Protein AF-A0A842Q5U8-F1 (afdb_monomer_lite)

Radius of gyration: 11.52 Å; chains: 1; bounding box: 30×22×31 Å

pLDDT: mean 85.07, std 10.36, range [54.16, 97.0]

Foldseek 3Di:
DDDDDLQAPDDAQDKDWDQPDPVDGFKIWIWGFHAQQDCAAPDPRNRRRTHIGTDDIGTPD

Structure (mmCIF, N/CA/C/O backbone):
data_AF-A0A842Q5U8-F1
#
_entry.id   AF-A0A842Q5U8-F1
#
loop_
_atom_site.group_PDB
_atom_site.id
_atom_site.type_symbol
_atom_site.label_atom_id
_atom_site.label_alt_id
_atom_site.label_comp_id
_atom_site.label_asym_id
_atom_site.label_entity_id
_atom_site.label_seq_id
_atom_site.pdbx_PDB_ins_code
_atom_site.Cartn_x
_atom_site.Cartn_y
_atom_site.Cartn_z
_atom_site.occupancy
_atom_site.B_iso_or_equiv
_atom_site.auth_seq_id
_atom_site.auth_comp_id
_atom_site.auth_asym_id
_atom_site.auth_atom_id
_atom_site.pdbx_PDB_model_num
ATOM 1 N N . MET A 1 1 ? -6.982 -10.212 -15.541 1.00 54.16 1 MET A N 1
ATOM 2 C CA . MET A 1 1 ? -6.700 -9.642 -14.207 1.00 54.16 1 MET A CA 1
ATOM 3 C C . MET A 1 1 ? -5.887 -10.662 -13.438 1.00 54.16 1 MET A C 1
ATOM 5 O O . MET A 1 1 ? -6.319 -11.805 -13.365 1.00 54.16 1 MET A O 1
ATOM 9 N N . GLN A 1 2 ? -4.705 -10.293 -12.953 1.00 68.69 2 GLN A N 1
ATOM 10 C CA . GLN A 1 2 ? -3.925 -11.167 -12.081 1.00 68.69 2 GLN A CA 1
ATOM 11 C C . GLN A 1 2 ? -4.297 -10.855 -10.634 1.00 68.69 2 GLN A C 1
ATOM 13 O O . GLN A 1 2 ? -4.371 -9.687 -10.263 1.00 68.69 2 GLN A O 1
ATOM 18 N N . LEU A 1 3 ? -4.578 -11.888 -9.843 1.00 75.38 3 LEU A N 1
ATOM 19 C CA . LEU A 1 3 ? -4.856 -11.715 -8.421 1.00 75.38 3 LEU A CA 1
ATOM 20 C C . LEU A 1 3 ? -3.586 -11.258 -7.696 1.00 75.38 3 LEU A C 1
ATOM 22 O O . LEU A 1 3 ? -2.473 -11.638 -8.073 1.00 75.38 3 LEU A O 1
ATOM 26 N N . ALA A 1 4 ? -3.763 -10.457 -6.648 1.00 73.38 4 ALA A N 1
ATOM 27 C CA . ALA A 1 4 ? -2.683 -10.154 -5.720 1.00 73.38 4 ALA A CA 1
ATOM 28 C C . ALA A 1 4 ? -2.199 -11.451 -5.043 1.00 73.38 4 ALA A C 1
ATOM 30 O O . ALA A 1 4 ? -2.990 -12.359 -4.784 1.00 73.38 4 ALA A O 1
ATOM 31 N N . SER A 1 5 ? -0.899 -11.542 -4.766 1.00 78.69 5 SER A N 1
ATOM 32 C CA . SER A 1 5 ? -0.276 -12.666 -4.058 1.00 78.69 5 SER A CA 1
ATOM 33 C C . SER A 1 5 ? 0.558 -12.109 -2.911 1.00 78.69 5 SER A C 1
ATOM 35 O O . SER A 1 5 ? 1.154 -11.047 -3.047 1.00 78.69 5 SER A O 1
ATOM 37 N N . LEU A 1 6 ? 0.589 -12.825 -1.788 1.00 76.06 6 LEU A N 1
ATOM 38 C CA . LEU A 1 6 ? 1.382 -12.446 -0.616 1.00 76.06 6 LEU A CA 1
ATOM 39 C C . LEU A 1 6 ? 2.888 -12.665 -0.822 1.00 76.06 6 LEU A C 1
ATOM 41 O O . LEU A 1 6 ? 3.689 -12.095 -0.088 1.00 76.06 6 LEU A O 1
ATOM 45 N N . ASP A 1 7 ? 3.267 -13.461 -1.822 1.00 81.25 7 ASP A N 1
ATOM 46 C CA . ASP A 1 7 ? 4.659 -13.801 -2.134 1.00 81.25 7 ASP A CA 1
ATOM 47 C C . ASP A 1 7 ? 5.329 -12.760 -3.039 1.00 81.25 7 ASP A C 1
ATOM 49 O O . ASP A 1 7 ? 6.532 -12.821 -3.288 1.00 81.25 7 ASP A O 1
ATOM 53 N N . ARG A 1 8 ? 4.555 -11.799 -3.557 1.00 82.81 8 ARG A N 1
ATOM 54 C CA . ARG A 1 8 ? 5.038 -10.766 -4.473 1.00 82.81 8 ARG A CA 1
ATOM 55 C C . ARG A 1 8 ? 4.496 -9.400 -4.079 1.00 82.81 8 ARG A C 1
ATOM 57 O O . ARG A 1 8 ? 3.324 -9.258 -3.758 1.00 82.81 8 ARG A O 1
ATOM 64 N N . ALA A 1 9 ? 5.334 -8.378 -4.170 1.00 83.19 9 ALA A N 1
ATOM 65 C CA . ALA A 1 9 ? 4.917 -7.020 -3.848 1.00 83.19 9 ALA A CA 1
ATOM 66 C C . ALA A 1 9 ? 3.910 -6.448 -4.865 1.00 83.19 9 ALA A C 1
ATOM 68 O O . ALA A 1 9 ? 3.018 -5.691 -4.499 1.00 83.19 9 ALA A O 1
ATOM 69 N N . GLY A 1 10 ? 4.043 -6.823 -6.138 1.00 86.56 10 GLY A N 1
ATOM 70 C CA . GLY A 1 10 ? 3.341 -6.178 -7.248 1.00 86.56 10 GLY A CA 1
ATOM 71 C C . GLY A 1 10 ? 4.311 -5.413 -8.146 1.00 86.56 10 GLY A C 1
ATOM 72 O O . GLY A 1 10 ? 5.526 -5.595 -8.054 1.00 86.56 10 GLY A O 1
ATOM 73 N N . ASN A 1 11 ? 3.763 -4.588 -9.030 1.00 90.12 11 ASN A N 1
ATOM 74 C CA . ASN A 1 11 ? 4.495 -3.799 -10.017 1.00 90.12 11 ASN A CA 1
ATOM 75 C C . ASN A 1 11 ? 4.421 -2.300 -9.708 1.00 90.12 11 ASN A C 1
ATOM 77 O O . ASN A 1 11 ? 3.569 -1.847 -8.947 1.00 90.12 11 ASN A O 1
ATOM 81 N N . VAL A 1 12 ? 5.289 -1.516 -10.353 1.00 91.50 12 VAL A N 1
ATOM 82 C CA . VAL A 1 12 ? 5.196 -0.049 -10.329 1.00 91.50 12 VAL A CA 1
ATOM 83 C C . VAL A 1 12 ? 3.810 0.400 -10.807 1.00 91.50 12 VAL A C 1
ATOM 85 O O . VAL A 1 12 ? 3.258 -0.178 -11.745 1.00 91.50 12 VAL A O 1
ATOM 88 N N . SER A 1 13 ? 3.260 1.420 -10.147 1.00 90.62 13 SER A N 1
ATOM 89 C CA . SER A 1 13 ? 1.903 1.952 -10.346 1.00 90.62 13 SER A CA 1
ATOM 90 C C . SER A 1 13 ? 0.753 1.037 -9.916 1.00 90.62 13 SER A C 1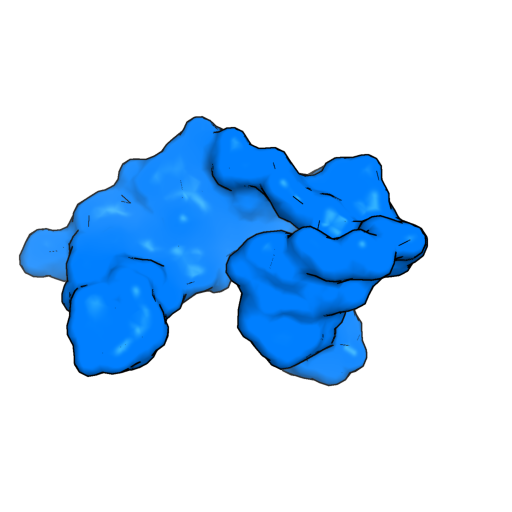
ATOM 92 O O . SER A 1 13 ? -0.413 1.399 -10.076 1.00 90.62 13 SER A O 1
ATOM 94 N N . GLU A 1 14 ? 1.046 -0.120 -9.317 1.00 91.69 14 GLU A N 1
ATOM 95 C CA . GLU A 1 14 ? 0.065 -0.843 -8.509 1.00 91.69 14 GLU A CA 1
ATOM 96 C C . GLU A 1 14 ? 0.018 -0.266 -7.086 1.00 91.69 14 GLU A C 1
ATOM 98 O O . GLU A 1 14 ? 0.958 0.376 -6.603 1.00 91.69 14 GLU A O 1
ATOM 103 N N . TYR A 1 15 ? -1.101 -0.501 -6.404 1.00 90.69 15 TYR A N 1
ATOM 104 C CA . TYR A 1 15 ? -1.362 0.038 -5.073 1.00 90.69 15 TYR A CA 1
ATOM 105 C C . TYR A 1 15 ? -1.399 -1.075 -4.031 1.00 90.69 15 TYR A C 1
ATOM 107 O O . TYR A 1 15 ? -1.921 -2.163 -4.280 1.00 90.69 15 TYR A O 1
ATOM 115 N N . VAL A 1 16 ? -0.903 -0.770 -2.836 1.00 89.38 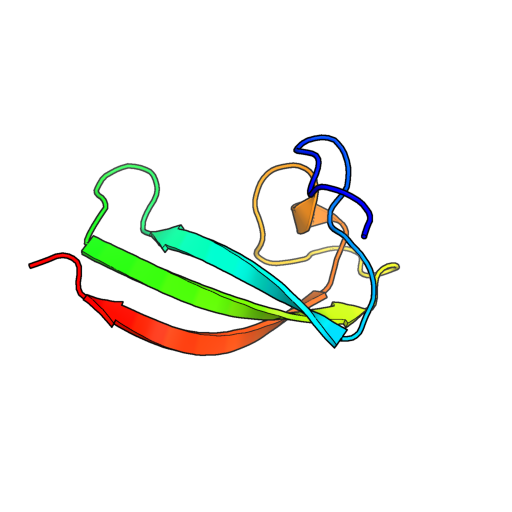16 VAL A N 1
ATOM 116 C CA . VAL A 1 16 ? -0.979 -1.634 -1.660 1.00 89.38 16 VAL A CA 1
ATOM 117 C C . VAL A 1 16 ? -1.721 -0.909 -0.543 1.00 89.38 16 VAL A C 1
ATOM 119 O O . VAL A 1 16 ? -1.524 0.283 -0.311 1.00 89.38 16 VAL A O 1
ATOM 122 N N . ALA A 1 17 ? -2.592 -1.642 0.143 1.00 91.12 17 ALA A N 1
ATOM 123 C CA . ALA A 1 17 ? -3.297 -1.175 1.325 1.00 91.12 17 ALA A CA 1
ATOM 124 C C . ALA A 1 17 ? -2.834 -1.999 2.528 1.00 91.12 17 ALA A C 1
ATOM 126 O O . ALA A 1 17 ? -2.939 -3.227 2.521 1.00 91.12 17 ALA A O 1
ATOM 127 N N . MET A 1 18 ? -2.313 -1.334 3.555 1.00 89.69 18 MET A N 1
ATOM 128 C CA . MET A 1 18 ? -1.785 -1.979 4.755 1.00 89.69 18 MET A CA 1
ATOM 129 C C . MET A 1 18 ? -2.551 -1.525 5.988 1.00 89.69 18 MET A C 1
ATOM 131 O O . MET A 1 18 ? -2.691 -0.331 6.232 1.00 89.69 18 MET A O 1
ATOM 135 N N . ILE A 1 19 ? -2.990 -2.480 6.803 1.00 91.88 19 ILE A N 1
ATOM 136 C CA . ILE A 1 19 ? -3.487 -2.185 8.146 1.00 91.88 19 ILE A CA 1
ATOM 137 C C . ILE A 1 19 ? -2.298 -1.770 9.023 1.00 91.88 19 ILE A C 1
ATOM 139 O O . ILE A 1 19 ? -1.289 -2.477 9.083 1.00 91.88 19 ILE A O 1
ATOM 143 N N . TRP A 1 20 ? -2.418 -0.634 9.710 1.00 89.44 20 TRP A N 1
ATOM 144 C CA . TRP A 1 20 ? -1.334 -0.031 10.478 1.00 89.44 20 TRP A CA 1
ATOM 145 C C . TRP A 1 20 ? -1.809 0.577 11.814 1.00 89.44 20 TRP A C 1
ATOM 147 O O . TRP A 1 20 ? -2.928 1.090 11.895 1.00 89.44 20 TRP A O 1
ATOM 157 N N . PRO A 1 21 ? -0.961 0.574 12.864 1.00 91.06 21 PRO A N 1
ATOM 158 C CA . PRO A 1 21 ? 0.248 -0.243 13.007 1.00 91.06 21 PRO A CA 1
ATOM 159 C C . PRO A 1 21 ? -0.078 -1.738 13.196 1.00 91.06 21 PRO A C 1
ATOM 161 O O . PRO A 1 21 ? -1.154 -2.061 13.695 1.00 91.06 21 PRO A O 1
ATOM 164 N N . PRO A 1 22 ? 0.842 -2.670 12.870 1.00 83.94 22 PRO A N 1
ATOM 165 C CA . PRO A 1 22 ? 0.538 -4.105 12.843 1.00 83.94 22 PRO A CA 1
ATOM 166 C C . PRO A 1 22 ? 0.106 -4.679 14.198 1.00 83.94 22 PRO A C 1
ATOM 168 O O . PRO A 1 22 ? -0.741 -5.561 14.255 1.00 83.94 22 PRO A O 1
ATOM 171 N N . MET A 1 23 ? 0.676 -4.171 15.298 1.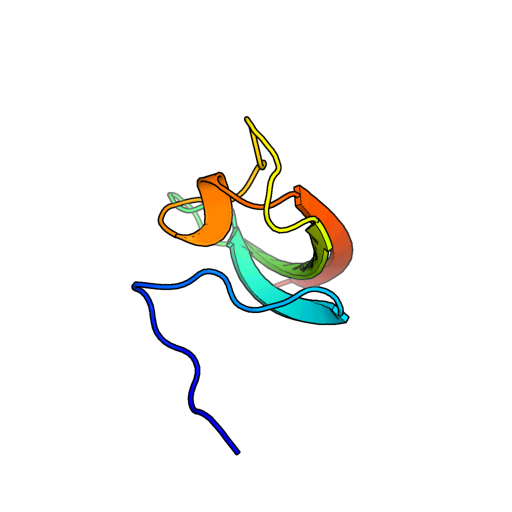00 89.12 23 MET A N 1
ATOM 172 C CA . MET A 1 23 ? 0.361 -4.645 16.654 1.00 89.12 23 MET A CA 1
ATOM 173 C C . MET A 1 23 ? -0.932 -4.053 17.229 1.00 89.12 23 MET A C 1
ATOM 175 O O . MET A 1 23 ? -1.502 -4.622 18.154 1.00 89.12 23 MET A O 1
ATOM 179 N N . ALA A 1 24 ? -1.382 -2.905 16.724 1.00 92.31 24 ALA A N 1
ATOM 180 C CA . ALA A 1 24 ? -2.569 -2.216 17.220 1.00 92.31 24 ALA A CA 1
ATOM 181 C C . ALA A 1 24 ? -3.215 -1.417 16.078 1.00 92.31 24 ALA A C 1
ATOM 183 O O . ALA A 1 24 ? -3.026 -0.201 16.025 1.00 92.31 24 ALA A O 1
ATOM 184 N N . PRO A 1 25 ? -3.929 -2.088 15.155 1.00 93.19 25 PRO A N 1
ATOM 185 C CA . PRO A 1 25 ? -4.558 -1.463 13.997 1.00 93.19 25 PRO A CA 1
ATOM 186 C C . PRO A 1 25 ? -5.403 -0.240 14.349 1.00 93.19 25 PRO A C 1
ATOM 188 O O . PRO A 1 25 ? -6.293 -0.318 15.191 1.00 93.19 25 PRO A O 1
ATOM 191 N N . LYS A 1 26 ? -5.144 0.884 13.682 1.00 95.50 26 LYS A N 1
ATOM 192 C CA . LYS A 1 26 ? -5.924 2.125 13.814 1.00 95.50 26 LYS A CA 1
ATOM 193 C C . LYS A 1 26 ? -6.369 2.687 12.474 1.00 95.50 26 LYS A C 1
ATOM 195 O O . LYS A 1 26 ? -7.333 3.444 12.417 1.00 95.50 26 LYS A O 1
ATOM 200 N N . GLU A 1 27 ? -5.668 2.336 11.408 1.00 95.88 27 GLU A N 1
ATOM 201 C CA . GLU A 1 27 ? -5.877 2.898 10.083 1.00 95.88 27 GLU A CA 1
ATOM 202 C C . GLU A 1 27 ? -5.424 1.926 8.990 1.00 95.88 27 GLU A C 1
ATOM 204 O O . GLU A 1 27 ? -4.679 0.977 9.238 1.00 95.88 27 GLU A O 1
ATOM 209 N N . ILE A 1 28 ? -5.882 2.177 7.770 1.00 94.81 28 ILE A N 1
ATOM 210 C CA . ILE A 1 28 ? -5.384 1.570 6.542 1.00 94.81 28 ILE A CA 1
ATOM 211 C C . ILE A 1 28 ? -4.552 2.627 5.826 1.00 94.81 28 ILE A C 1
ATOM 213 O O . ILE A 1 28 ? -5.065 3.689 5.477 1.00 94.81 28 ILE A O 1
ATOM 217 N N . VAL A 1 29 ? -3.280 2.336 5.588 1.00 93.44 29 VAL A N 1
ATOM 218 C CA . VAL A 1 29 ? -2.382 3.165 4.781 1.00 93.44 29 VAL A CA 1
ATOM 219 C C . VAL A 1 29 ? -2.449 2.675 3.341 1.00 93.44 29 VAL A C 1
ATOM 221 O O . VAL A 1 29 ? -2.232 1.490 3.088 1.00 93.44 29 VAL A O 1
ATOM 224 N N . VAL A 1 30 ? -2.752 3.573 2.404 1.00 93.56 30 VAL A N 1
ATOM 225 C CA . VAL A 1 30 ? -2.764 3.278 0.967 1.00 93.56 30 VAL A CA 1
ATOM 226 C C . VAL A 1 30 ? -1.533 3.901 0.327 1.00 93.56 30 VAL A C 1
ATOM 228 O O . VAL A 1 30 ? -1.329 5.113 0.419 1.00 93.56 30 VAL A O 1
ATOM 231 N N . SER A 1 31 ? -0.741 3.077 -0.351 1.00 92.62 31 SER A N 1
ATOM 232 C CA . SER A 1 31 ? 0.508 3.483 -0.990 1.00 92.62 31 SER A CA 1
ATOM 233 C C . SER A 1 31 ? 0.585 2.988 -2.430 1.00 92.62 31 SER A C 1
ATOM 235 O O . SER A 1 31 ? 0.094 1.908 -2.752 1.00 92.62 31 SER A O 1
ATOM 237 N N . GLU A 1 32 ? 1.236 3.759 -3.295 1.00 92.88 32 GLU A N 1
ATOM 238 C CA . GLU A 1 32 ? 1.623 3.336 -4.644 1.00 92.88 32 GLU A CA 1
ATOM 239 C C . GLU A 1 32 ? 3.029 2.736 -4.618 1.00 92.88 32 GLU A C 1
ATOM 241 O O . GLU A 1 32 ? 3.927 3.285 -3.974 1.00 92.88 32 GLU A O 1
ATOM 246 N N . ILE A 1 33 ? 3.242 1.634 -5.334 1.00 91.81 33 ILE A N 1
ATOM 247 C CA . ILE A 1 33 ? 4.581 1.094 -5.573 1.00 91.81 33 ILE A CA 1
ATOM 248 C C . ILE A 1 33 ? 5.255 1.959 -6.636 1.00 91.81 33 ILE A C 1
ATOM 250 O O . ILE A 1 33 ? 4.780 2.053 -7.767 1.00 91.81 33 ILE A O 1
ATOM 254 N N . ILE A 1 34 ? 6.374 2.582 -6.277 1.00 92.44 34 ILE A N 1
ATOM 255 C CA . ILE A 1 34 ? 7.098 3.508 -7.162 1.00 92.44 34 ILE A CA 1
ATOM 256 C C . ILE A 1 34 ? 8.402 2.921 -7.713 1.00 92.44 34 ILE A C 1
ATOM 258 O O . ILE A 1 34 ? 8.893 3.397 -8.730 1.00 92.44 34 ILE A O 1
ATOM 262 N N . ASP A 1 35 ? 8.952 1.889 -7.067 1.00 89.31 35 ASP A N 1
ATOM 263 C CA . ASP A 1 35 ? 10.150 1.175 -7.526 1.00 89.31 35 ASP A CA 1
ATOM 264 C C . ASP A 1 35 ? 10.157 -0.254 -6.966 1.00 89.31 35 ASP A C 1
ATOM 266 O O . ASP A 1 35 ? 9.933 -0.456 -5.772 1.00 89.31 35 ASP A O 1
ATOM 270 N N . THR A 1 36 ? 10.424 -1.248 -7.812 1.00 85.06 36 THR A N 1
ATOM 271 C CA . THR A 1 36 ? 10.485 -2.671 -7.444 1.00 85.06 36 THR A CA 1
ATOM 272 C C . THR A 1 36 ? 11.903 -3.189 -7.179 1.00 85.06 36 THR A C 1
ATOM 274 O O . THR A 1 36 ? 12.057 -4.364 -6.869 1.00 85.06 36 THR A O 1
ATOM 277 N N . ASN A 1 37 ? 12.938 -2.351 -7.307 1.00 79.69 37 ASN A N 1
ATOM 278 C CA . ASN A 1 37 ? 14.343 -2.707 -7.048 1.00 79.69 37 ASN A CA 1
ATOM 279 C C . ASN A 1 37 ? 14.925 -1.994 -5.815 1.00 79.69 37 ASN A C 1
ATOM 281 O O . ASN A 1 37 ? 16.146 -1.880 -5.644 1.00 79.69 37 ASN A O 1
ATOM 285 N N . ALA A 1 38 ? 14.053 -1.490 -4.947 1.00 71.00 38 ALA A N 1
ATOM 286 C CA . ALA A 1 38 ? 14.464 -0.694 -3.811 1.00 71.00 38 ALA A CA 1
ATOM 287 C C . ALA A 1 38 ? 15.026 -1.556 -2.676 1.00 71.00 38 ALA A C 1
ATOM 289 O O . ALA A 1 38 ? 14.378 -2.464 -2.157 1.00 71.00 38 ALA A O 1
ATOM 290 N N . HIS A 1 39 ? 16.224 -1.208 -2.219 1.00 60.66 39 HIS A N 1
ATOM 291 C CA . HIS A 1 39 ? 16.825 -1.807 -1.034 1.00 60.66 39 HIS A CA 1
ATOM 292 C C . HIS A 1 39 ? 16.428 -0.975 0.195 1.00 60.66 39 HIS A C 1
ATOM 294 O O . HIS A 1 39 ? 17.096 0.005 0.516 1.00 60.66 39 HIS A O 1
ATOM 300 N N . GLY A 1 40 ? 15.327 -1.342 0.864 1.00 58.34 40 GLY A N 1
ATOM 301 C CA . GLY A 1 40 ? 14.902 -0.711 2.126 1.00 58.34 40 GLY A CA 1
ATOM 302 C C . GLY A 1 40 ? 13.501 -0.096 2.120 1.00 58.34 40 GLY A C 1
ATOM 303 O O . GLY A 1 40 ? 13.297 0.968 2.703 1.00 58.34 40 GLY A O 1
ATOM 304 N N . GLY A 1 41 ? 12.534 -0.739 1.461 1.00 61.22 41 GLY A N 1
ATOM 305 C CA . GLY A 1 41 ? 11.139 -0.310 1.510 1.00 61.22 41 GLY A CA 1
ATOM 306 C C . GLY A 1 41 ? 10.581 -0.314 2.936 1.00 61.22 41 GLY A C 1
ATOM 307 O O . GLY A 1 41 ? 10.878 -1.208 3.723 1.00 61.22 41 GLY A O 1
ATOM 308 N N . SER A 1 42 ? 9.720 0.653 3.271 1.00 65.44 42 SER A N 1
ATOM 309 C CA . SER A 1 42 ? 9.025 0.705 4.573 1.00 65.44 42 SER A CA 1
ATOM 310 C C . SER A 1 42 ? 7.910 -0.345 4.727 1.00 65.44 42 SER A C 1
ATOM 312 O O . SER A 1 42 ? 7.189 -0.339 5.723 1.00 65.44 42 SER A O 1
ATOM 314 N N . GLY A 1 43 ? 7.743 -1.232 3.741 1.00 69.56 43 GLY A N 1
ATOM 315 C CA . GLY A 1 43 ? 6.762 -2.311 3.756 1.00 69.56 43 GLY A CA 1
ATOM 316 C C . GLY A 1 43 ? 7.214 -3.532 4.558 1.00 69.56 43 GLY A C 1
ATOM 317 O O . GLY A 1 43 ? 8.395 -3.748 4.812 1.00 69.56 43 GLY A O 1
ATOM 318 N N . MET A 1 44 ? 6.249 -4.373 4.921 1.00 75.62 44 MET A N 1
ATOM 319 C CA . MET A 1 44 ? 6.486 -5.664 5.576 1.00 75.62 44 MET A CA 1
ATOM 320 C C . MET A 1 44 ? 6.365 -6.807 4.560 1.00 75.62 44 MET A C 1
ATOM 322 O O . MET A 1 44 ? 5.612 -6.701 3.594 1.00 75.62 44 MET A O 1
ATOM 326 N N . GLY A 1 45 ? 7.071 -7.920 4.777 1.00 79.94 45 GLY A N 1
ATOM 327 C CA . GLY A 1 45 ? 6.975 -9.102 3.908 1.00 79.94 45 GLY A CA 1
ATOM 328 C C . GLY A 1 45 ? 7.447 -8.824 2.478 1.00 79.94 45 GLY A C 1
ATOM 329 O O . GLY A 1 45 ? 8.491 -8.197 2.287 1.00 79.94 45 GLY A O 1
ATOM 330 N N . ALA A 1 46 ? 6.679 -9.259 1.474 1.00 80.06 46 ALA A N 1
ATOM 331 C CA . ALA A 1 46 ? 7.027 -9.083 0.061 1.00 80.06 46 ALA A CA 1
ATOM 332 C C . ALA A 1 46 ? 7.293 -7.613 -0.314 1.00 80.06 46 ALA A C 1
ATOM 334 O O . ALA A 1 46 ? 8.162 -7.326 -1.136 1.00 80.06 46 ALA A O 1
ATOM 335 N N . TRP A 1 47 ? 6.629 -6.671 0.359 1.00 83.88 47 TRP A N 1
ATOM 336 C CA . TRP A 1 47 ? 6.768 -5.238 0.111 1.00 83.88 47 TRP A CA 1
ATOM 337 C C . TRP A 1 47 ? 7.985 -4.569 0.772 1.00 83.88 47 TRP A C 1
ATOM 339 O O . TRP A 1 47 ? 8.187 -3.369 0.594 1.00 83.88 47 TRP A O 1
ATOM 349 N N . SER A 1 48 ? 8.808 -5.313 1.518 1.00 81.75 48 SER A N 1
ATOM 350 C CA . SER A 1 48 ? 10.091 -4.811 2.051 1.00 81.75 48 SER A CA 1
ATOM 351 C C . SER A 1 48 ? 11.139 -4.562 0.953 1.00 81.75 48 SER A C 1
ATOM 353 O O . SER A 1 48 ? 12.066 -3.770 1.130 1.00 81.75 48 SER A O 1
ATOM 355 N N . SER A 1 49 ? 10.961 -5.216 -0.199 1.00 82.31 49 SER A N 1
ATOM 356 C CA . SER A 1 49 ? 11.838 -5.140 -1.374 1.00 82.31 49 SER A CA 1
ATOM 357 C C . SER A 1 49 ? 11.430 -4.072 -2.400 1.00 82.31 49 SER A C 1
ATOM 359 O O . SER A 1 49 ? 12.050 -3.963 -3.455 1.00 82.31 49 SER A O 1
ATOM 361 N N . VAL A 1 50 ? 10.384 -3.287 -2.114 1.00 87.31 50 VAL A N 1
ATOM 362 C CA . VAL A 1 50 ? 9.871 -2.255 -3.028 1.00 87.31 50 VAL A CA 1
ATOM 363 C C . VAL A 1 50 ? 9.736 -0.911 -2.324 1.00 87.31 50 VAL A C 1
ATOM 365 O O . VAL A 1 50 ? 9.365 -0.840 -1.150 1.00 87.31 50 VAL A O 1
ATOM 368 N N . SER A 1 51 ? 9.999 0.179 -3.040 1.00 90.12 51 SER A N 1
ATOM 369 C CA . SER A 1 51 ? 9.701 1.521 -2.553 1.00 90.12 51 SER A CA 1
ATOM 370 C C . SER A 1 51 ? 8.235 1.828 -2.772 1.00 90.12 51 SER A C 1
ATOM 372 O O . SER A 1 51 ? 7.657 1.558 -3.826 1.00 90.12 51 SER A O 1
ATOM 374 N N . GLN A 1 52 ? 7.654 2.456 -1.761 1.00 90.56 52 GLN A N 1
ATOM 375 C CA . GLN A 1 52 ? 6.259 2.842 -1.747 1.00 90.56 52 GLN A CA 1
ATOM 376 C C . GLN A 1 52 ? 6.147 4.327 -1.446 1.00 90.56 52 GLN A C 1
ATOM 378 O O . GLN A 1 52 ? 6.887 4.859 -0.618 1.00 90.56 52 GLN A O 1
ATOM 383 N N . LYS A 1 53 ? 5.191 4.980 -2.098 1.00 92.06 53 LYS A N 1
ATOM 384 C CA . LYS A 1 53 ? 4.782 6.342 -1.790 1.00 92.06 53 LYS A CA 1
ATOM 385 C C . LYS A 1 53 ? 3.401 6.300 -1.160 1.00 92.06 53 LYS A C 1
ATOM 387 O O . LYS A 1 53 ? 2.435 5.936 -1.826 1.00 92.06 53 LYS A O 1
ATOM 392 N N . GLU A 1 54 ? 3.314 6.683 0.107 1.00 93.44 54 GLU A N 1
ATOM 393 C CA . GLU A 1 54 ? 2.026 6.857 0.776 1.00 93.44 54 GLU A CA 1
ATOM 394 C C . GLU A 1 54 ? 1.186 7.907 0.039 1.00 93.44 54 GLU A C 1
ATOM 396 O O . GLU A 1 54 ? 1.684 8.973 -0.335 1.00 93.44 54 GLU A O 1
ATOM 401 N N . LEU A 1 55 ? -0.088 7.587 -0.174 1.00 95.12 55 LEU A N 1
ATOM 402 C CA . LEU A 1 55 ? -1.054 8.464 -0.827 1.00 95.12 55 LEU A CA 1
ATOM 403 C C . LEU A 1 55 ? -2.005 9.080 0.1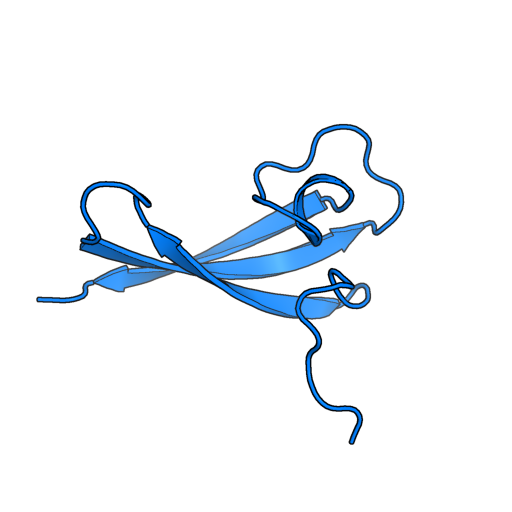94 1.00 95.12 55 LEU A C 1
ATOM 405 O O . LEU A 1 55 ? -2.185 10.295 0.218 1.00 95.12 55 LEU A O 1
ATOM 409 N N . TYR A 1 56 ? -2.631 8.242 1.019 1.00 95.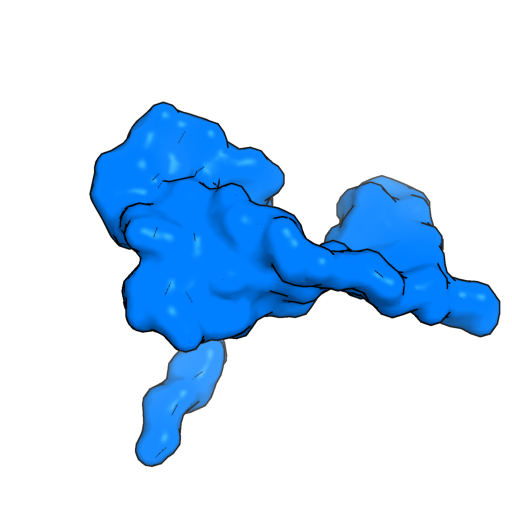75 56 TYR A N 1
ATOM 410 C CA . TYR A 1 56 ? -3.574 8.663 2.050 1.00 95.75 56 TYR A CA 1
ATOM 411 C C . TYR A 1 56 ? -3.806 7.544 3.070 1.00 95.75 56 TYR A C 1
ATOM 413 O O . TYR A 1 56 ? -3.386 6.398 2.884 1.00 95.75 56 TYR A O 1
ATOM 421 N N . ARG A 1 57 ? -4.502 7.890 4.157 1.00 96.62 57 ARG A N 1
ATOM 422 C CA . ARG A 1 57 ? -4.859 6.975 5.243 1.00 96.62 57 ARG A CA 1
ATOM 423 C C . ARG A 1 57 ? -6.363 6.970 5.478 1.00 96.62 57 ARG A C 1
ATOM 425 O O . ARG A 1 57 ? -7.013 8.006 5.351 1.00 96.62 57 ARG A O 1
ATOM 432 N N . ILE A 1 58 ? -6.897 5.806 5.833 1.00 97.00 58 ILE A N 1
ATOM 433 C CA . ILE A 1 58 ? -8.307 5.599 6.173 1.00 97.00 58 ILE A CA 1
ATOM 434 C C . ILE A 1 58 ? -8.382 5.157 7.642 1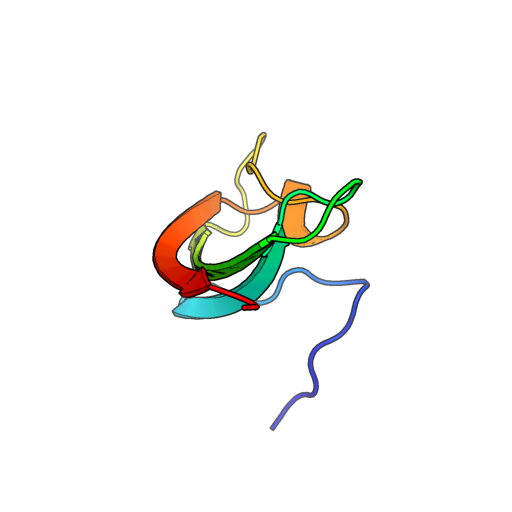.00 97.00 58 ILE A C 1
ATOM 436 O O . ILE A 1 58 ? -7.862 4.088 7.957 1.00 97.00 58 ILE A O 1
ATOM 440 N N . PRO A 1 59 ? -9.009 5.919 8.552 1.00 96.06 59 PRO A N 1
ATOM 441 C CA . PRO A 1 59 ? -9.157 5.505 9.947 1.00 96.06 59 PRO A CA 1
ATOM 442 C C . PRO A 1 59 ? -10.115 4.309 10.080 1.00 96.06 59 PRO A C 1
ATOM 444 O O . PRO A 1 59 ? -11.099 4.217 9.347 1.00 96.06 59 PRO A O 1
ATOM 447 N N . LEU A 1 60 ? -9.831 3.397 11.017 1.00 92.44 60 LEU A N 1
ATOM 448 C CA . LEU A 1 60 ? -10.599 2.159 11.227 1.00 92.44 60 LEU A CA 1
ATOM 449 C C . LEU A 1 60 ? -11.766 2.274 12.222 1.00 92.44 60 LEU A C 1
ATOM 451 O O . LEU A 1 60 ? -12.480 1.288 12.347 1.00 92.44 60 LEU A O 1
ATOM 455 N N . ASN A 1 61 ? -11.925 3.429 12.887 1.00 80.00 61 ASN A N 1
ATOM 456 C CA . ASN A 1 61 ? -12.998 3.817 13.828 1.00 80.00 61 ASN A CA 1
ATOM 457 C C . ASN A 1 61 ? -13.856 2.692 14.429 1.00 80.00 61 ASN A C 1
ATOM 459 O O . ASN A 1 61 ? -14.793 2.221 13.747 1.00 80.00 61 ASN A O 1
#

Secondary structure (DSSP, 8-state):
-PPP-TT----TT-EEEEEESTTS--EEEEEEEEESS-TT-S-SGGGGGSEEEEEEEEE--

Sequence (61 aa):
MQLASLDRAGNVSEYVAMIWPPMAPKEIVVSEIIDTNAHGGSGMGAWSSVSQKELYRIPLN